Protein AF-A0A834USQ0-F1 (afdb_monomer)

Nearest PDB structures (foldseek):
  6eoc-assembly1_A  TM=9.795E-01  e=8.855E-23  Cricetulus griseus
  6zmd-assembly1_A  TM=9.927E-01  e=2.307E-22  Homo sapiens
  5o4p-assembly1_A  TM=9.827E-01  e=6.010E-22  Cricetulus griseus
  6hab-assembly1_A  TM=4.520E-01  e=8.606E-2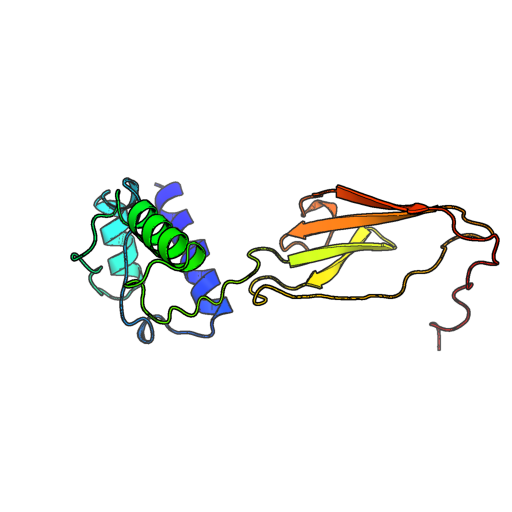2  Cricetulus griseus
  7a4u-assembly1_A  TM=4.502E-01  e=1.662E-21  Cricetulus griseus

Solvent-accessible surface area (backbone atoms only — not comparable to full-atom values): 10452 Å² total; per-residue (Å²): 119,67,75,67,58,58,59,51,54,60,56,52,51,51,32,62,77,66,76,49,57,73,84,72,57,89,77,42,82,62,63,40,70,74,49,71,39,67,67,52,47,49,50,53,19,59,73,46,78,67,48,74,64,57,83,90,58,58,30,78,49,51,65,63,52,52,52,51,52,52,51,35,51,78,65,70,43,95,82,58,71,96,78,86,84,84,49,55,38,87,48,22,34,25,31,65,44,84,94,48,32,43,48,79,70,44,57,46,70,39,60,54,91,74,87,81,86,80,92,82,79,56,91,44,63,48,45,44,59,51,78,45,43,36,32,38,42,86,48,67,38,48,89,66,34,48,72,86,48,71,49,70,50,65,83,44,70,79,43,79,34,78,69,87,82,66,91,86,119

pLDDT: mean 89.0, std 11.55, range [34.19, 97.5]

Mean predicted aligned error: 6.93 Å

Foldseek 3Di:
DVVLVVVVVVVVVVCVVVVHDLVRDPAAAAADPVCVPVSNQVVVCVVSVNDHHDPPDDRDCNVVVVVVLVVCVVVPPPPSPDDDDKFWAQWFKFWQDPPQFTDTFRHGRHTPPDDGDDDDWDPAFQDFKDKTFMWTHDDRGRVRTHTPDIDIPGRDGGGGTPPPPPPPD

InterPro domains:
  IPR013126 Heat shock protein 70 family [PF00012] (2-160)
  IPR013126 Heat shock protein 70 family [PTHR19375] (1-159)
  IPR018181 Heat shock protein 70, conserved site [PS01036] (28-42)
  IPR029047 Heat shock protein 70kD, peptide-binding domain superfamily [G3DSA:2.60.34.10] (71-165)
  IPR029047 Heat shock protein 70kD, peptide-binding domain superfamily [SSF100920] (79-160)
  IPR043129 ATPase, nucleotide binding domain [SSF53067] (2-75)

Sequence (169 aa):
MDLFWSTMKPVQIVLEDSDLKKSDIDDIVLVGGSSQIPKIQQLVKEFFNGKDPSCGINPDEAVAYGDTVQAGVLSDYQDTGDLLLLDVCPLTLGIETVAGVMTKLIPRNTVVPTKKSQIFSTASDNQPTVPIKVYEGKGPLKKDNHLPGTLDLTGIPPVESPRLKSLLR

Structure (mmCIF, N/CA/C/O backbone):
data_AF-A0A834USQ0-F1
#
_entry.id   AF-A0A834USQ0-F1
#
loop_
_atom_site.group_PDB
_atom_site.id
_atom_site.type_symbol
_atom_site.label_atom_id
_atom_site.label_alt_id
_atom_site.label_comp_id
_atom_site.label_asym_id
_atom_site.label_entity_id
_atom_site.label_seq_id
_atom_site.pdbx_PDB_ins_code
_atom_site.Cartn_x
_atom_site.Cartn_y
_atom_site.Cartn_z
_atom_site.occupancy
_atom_site.B_iso_or_equiv
_atom_site.auth_seq_id
_atom_site.auth_comp_id
_atom_site.auth_asym_id
_atom_site.auth_atom_id
_atom_site.pdbx_PDB_model_num
ATOM 1 N N . MET A 1 1 ? -2.830 21.851 13.972 1.00 57.97 1 MET A N 1
ATOM 2 C CA . MET A 1 1 ? -4.171 21.602 13.395 1.00 57.97 1 MET A CA 1
ATOM 3 C C . MET A 1 1 ? -4.101 20.932 12.028 1.00 57.97 1 MET A C 1
ATOM 5 O O . MET A 1 1 ? -4.910 20.052 11.793 1.00 57.97 1 MET A O 1
ATOM 9 N N . ASP A 1 2 ? -3.135 21.273 11.169 1.00 81.12 2 ASP A N 1
ATOM 10 C CA . ASP A 1 2 ? -2.958 20.674 9.830 1.00 81.12 2 ASP A CA 1
ATOM 11 C C . ASP A 1 2 ? -2.814 19.132 9.832 1.00 81.12 2 ASP A C 1
ATOM 13 O O . ASP A 1 2 ? -3.524 18.427 9.121 1.00 81.12 2 ASP A O 1
ATOM 17 N N . LEU A 1 3 ? -1.999 18.581 10.741 1.00 89.38 3 LEU A N 1
ATOM 18 C CA . LEU A 1 3 ? -1.732 17.134 10.813 1.00 89.38 3 LEU A CA 1
ATOM 19 C C . LEU A 1 3 ? -2.962 16.257 11.091 1.00 89.38 3 LEU A C 1
ATOM 21 O O . LEU A 1 3 ? -2.978 15.099 10.696 1.00 89.38 3 LEU A O 1
ATOM 25 N N . PHE A 1 4 ? -3.991 16.771 11.768 1.00 89.44 4 PHE A N 1
ATOM 26 C CA . PHE A 1 4 ? -5.213 15.991 11.975 1.00 89.44 4 PHE A CA 1
ATOM 27 C C . PHE A 1 4 ? -6.028 15.899 10.683 1.00 89.44 4 PHE A C 1
ATOM 29 O O . PHE A 1 4 ? -6.538 14.836 10.351 1.00 89.44 4 PHE A O 1
ATOM 36 N N . TRP A 1 5 ? -6.098 16.986 9.914 1.00 88.62 5 TRP A N 1
ATOM 37 C CA . TRP A 1 5 ? -6.815 17.017 8.640 1.00 88.62 5 TRP A CA 1
ATOM 38 C C . TRP A 1 5 ? -6.116 16.204 7.553 1.00 88.62 5 TRP A C 1
ATOM 40 O O . TRP A 1 5 ? -6.788 15.588 6.724 1.00 88.62 5 TRP A O 1
ATOM 50 N N . SER A 1 6 ? -4.782 16.133 7.584 1.00 93.81 6 SER A N 1
ATOM 51 C CA . SER A 1 6 ? -4.021 15.333 6.621 1.00 93.81 6 SER A CA 1
ATOM 52 C C . SER A 1 6 ? -4.359 13.836 6.685 1.00 93.81 6 SER A C 1
ATOM 54 O O . SER A 1 6 ? -4.240 13.155 5.667 1.00 93.81 6 SER A O 1
ATOM 56 N N . THR A 1 7 ? -4.869 13.338 7.821 1.00 94.00 7 THR A N 1
ATOM 57 C CA . THR A 1 7 ? -5.322 11.942 7.975 1.00 94.00 7 THR A CA 1
ATOM 58 C C . THR A 1 7 ? -6.542 11.594 7.119 1.00 94.00 7 THR A C 1
ATOM 60 O O . THR A 1 7 ? -6.712 10.437 6.747 1.00 94.00 7 THR A O 1
ATOM 63 N N . MET A 1 8 ? -7.367 12.577 6.737 1.00 94.44 8 MET A N 1
ATOM 64 C CA . MET A 1 8 ? -8.574 12.337 5.932 1.00 94.44 8 MET A CA 1
ATOM 65 C C . MET A 1 8 ? -8.265 12.138 4.447 1.00 94.44 8 MET A C 1
ATOM 67 O O . MET A 1 8 ? -9.033 11.500 3.729 1.00 94.44 8 MET A O 1
ATOM 71 N N . LYS A 1 9 ? -7.119 12.642 3.973 1.00 94.56 9 LYS A N 1
ATOM 72 C CA . LYS A 1 9 ? -6.716 12.511 2.569 1.00 94.56 9 LYS A CA 1
ATOM 73 C C . LYS A 1 9 ? -6.491 11.040 2.167 1.00 94.56 9 LYS A C 1
ATOM 75 O O . LYS A 1 9 ? -7.041 10.640 1.145 1.00 94.56 9 LYS A O 1
ATOM 80 N N . PRO A 1 10 ? -5.755 10.209 2.934 1.00 95.44 10 PRO A N 1
ATOM 81 C CA . PRO A 1 10 ? -5.691 8.768 2.687 1.00 95.44 10 PRO A CA 1
ATOM 82 C C . PRO A 1 10 ? -7.056 8.073 2.702 1.00 95.44 10 PRO A C 1
ATOM 84 O O . PRO A 1 10 ? -7.306 7.255 1.826 1.00 95.44 10 PRO A O 1
ATOM 87 N N . VAL A 1 11 ? -7.948 8.425 3.637 1.00 96.38 11 VAL A N 1
ATOM 88 C CA . VAL A 1 11 ? -9.291 7.819 3.730 1.00 96.38 11 VAL A CA 1
ATOM 89 C C . VAL A 1 11 ? -10.093 8.073 2.453 1.00 96.38 11 VAL A C 1
ATOM 91 O 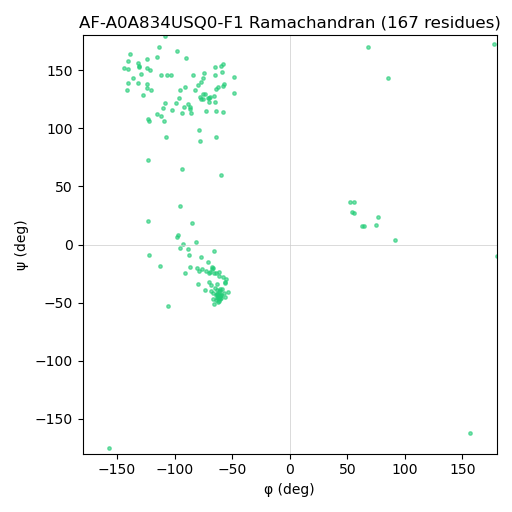O . VAL A 1 11 ? -10.691 7.153 1.904 1.00 96.38 11 VAL A O 1
ATOM 94 N N . GLN A 1 12 ? -10.054 9.303 1.934 1.00 95.75 12 GLN A N 1
ATOM 95 C CA . GLN A 1 12 ? -10.691 9.633 0.662 1.00 95.75 12 GLN A CA 1
ATOM 96 C C . GLN A 1 12 ? -10.095 8.833 -0.507 1.00 95.75 12 GLN A C 1
ATOM 98 O O . GLN A 1 12 ? -10.846 8.280 -1.303 1.00 95.75 12 GLN A O 1
ATOM 103 N N . ILE A 1 13 ? -8.765 8.724 -0.583 1.00 95.12 13 ILE A N 1
ATOM 104 C CA . ILE A 1 13 ? -8.086 7.963 -1.644 1.00 95.12 13 ILE A CA 1
ATOM 105 C C . ILE A 1 13 ? -8.491 6.481 -1.615 1.00 95.12 13 ILE A C 1
ATOM 107 O O . ILE A 1 13 ? -8.651 5.882 -2.671 1.00 95.12 13 ILE A O 1
ATOM 111 N N . VAL A 1 14 ? -8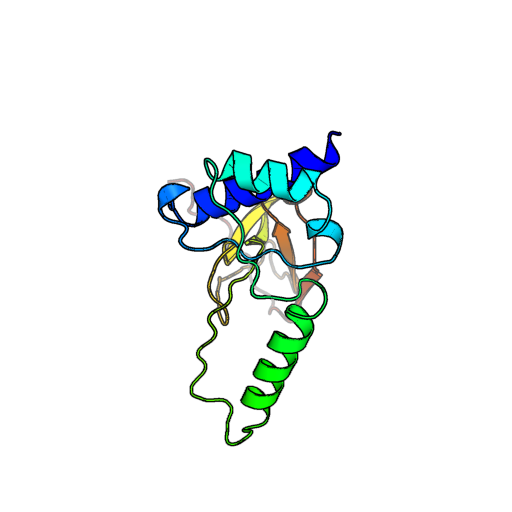.659 5.883 -0.431 1.00 96.44 14 VAL A N 1
ATOM 112 C CA . VAL A 1 14 ? -9.079 4.477 -0.295 1.00 96.44 14 VAL A CA 1
ATOM 113 C C . VAL A 1 14 ? -10.524 4.276 -0.758 1.00 96.44 14 VAL A C 1
ATOM 115 O O . VAL A 1 14 ? -10.806 3.295 -1.443 1.00 96.44 14 VAL A O 1
ATOM 118 N N . LEU A 1 15 ? -11.432 5.204 -0.442 1.00 96.69 15 LEU A N 1
ATOM 119 C CA . LEU A 1 15 ? -12.811 5.157 -0.945 1.00 96.69 15 LEU A CA 1
ATOM 120 C C . LEU A 1 15 ? -12.859 5.283 -2.473 1.00 96.69 15 LEU A C 1
ATOM 122 O O . LEU A 1 15 ? -13.573 4.534 -3.129 1.00 96.69 15 LEU A O 1
ATOM 126 N N . GLU A 1 16 ? -12.054 6.184 -3.040 1.00 95.88 16 GLU A N 1
ATOM 127 C CA . GLU A 1 16 ? -11.933 6.348 -4.493 1.00 95.88 16 GLU A CA 1
ATOM 128 C C . GLU A 1 16 ? -11.346 5.096 -5.162 1.00 95.88 16 GLU A C 1
ATOM 130 O O . GLU A 1 16 ? -11.855 4.657 -6.183 1.00 95.88 16 GLU A O 1
ATOM 135 N N . ASP A 1 17 ? -10.308 4.489 -4.580 1.00 94.38 17 ASP A N 1
ATOM 136 C CA . ASP A 1 17 ? -9.675 3.279 -5.122 1.00 94.38 17 ASP A CA 1
ATOM 137 C C . ASP A 1 17 ? -10.555 2.024 -5.034 1.00 94.38 17 ASP A C 1
ATOM 139 O O . ASP A 1 17 ? -10.316 1.066 -5.768 1.00 94.38 17 ASP A O 1
ATOM 143 N N . SER A 1 18 ? -11.510 1.999 -4.102 1.00 95.44 18 SER A N 1
ATOM 144 C CA . SER A 1 18 ? -12.433 0.875 -3.898 1.00 95.44 18 SER A CA 1
ATOM 145 C C . SER A 1 18 ? -13.771 1.055 -4.616 1.00 95.44 18 SER A C 1
ATOM 147 O O . SER A 1 18 ? -14.601 0.152 -4.560 1.00 95.44 18 SER A O 1
ATOM 149 N N . ASP A 1 19 ? -13.985 2.195 -5.285 1.00 96.06 19 ASP A N 1
ATOM 150 C CA . ASP A 1 19 ? -15.264 2.587 -5.888 1.00 96.06 19 ASP A CA 1
ATOM 151 C C . ASP A 1 19 ? -16.449 2.554 -4.893 1.00 96.06 19 ASP A C 1
ATOM 153 O O . ASP A 1 19 ? -17.607 2.381 -5.285 1.00 96.06 19 ASP A O 1
ATOM 157 N N . LEU A 1 20 ? -16.178 2.756 -3.595 1.00 96.69 20 LEU A N 1
ATOM 158 C CA . LEU A 1 20 ? -17.186 2.746 -2.530 1.00 96.69 20 LEU A CA 1
ATOM 159 C C . LEU A 1 20 ? -17.549 4.153 -2.064 1.00 96.69 20 LEU A C 1
ATOM 161 O O . LEU A 1 20 ? -16.723 5.064 -1.963 1.00 96.69 20 LEU A O 1
ATOM 165 N N . LYS A 1 21 ? -18.819 4.328 -1.702 1.00 96.44 21 LYS A N 1
ATOM 166 C CA . LYS A 1 21 ? -19.301 5.544 -1.050 1.00 96.44 21 LYS A CA 1
ATOM 167 C C . LYS A 1 21 ? -19.179 5.402 0.459 1.00 96.44 21 LYS A C 1
ATOM 169 O O . LYS A 1 21 ? -19.186 4.316 1.023 1.00 96.44 21 LYS A O 1
ATOM 174 N N . LYS A 1 22 ? -19.187 6.542 1.149 1.00 95.62 22 LYS A N 1
ATOM 175 C CA . LYS A 1 22 ? -19.205 6.601 2.622 1.00 95.62 22 LYS A CA 1
ATOM 176 C C . LYS A 1 22 ? -20.373 5.828 3.250 1.00 95.62 22 LYS A C 1
ATOM 178 O O . LYS A 1 22 ? -20.248 5.371 4.377 1.00 95.62 22 LYS A O 1
ATOM 183 N N . SER A 1 23 ? -21.501 5.732 2.541 1.00 95.81 23 SER A N 1
ATOM 184 C CA . SER A 1 23 ? -22.688 4.976 2.959 1.00 95.81 23 SER A CA 1
ATOM 185 C C . SER A 1 23 ? -22.489 3.468 2.934 1.00 95.81 23 SER A C 1
ATOM 187 O O . SER A 1 23 ? -23.204 2.768 3.638 1.00 95.81 23 SER A O 1
ATOM 189 N N . ASP A 1 24 ? -21.548 2.994 2.121 1.00 97.00 24 ASP A N 1
ATOM 190 C CA . ASP A 1 24 ? -21.326 1.573 1.861 1.00 97.00 24 ASP A CA 1
ATOM 191 C C . ASP A 1 24 ? -20.359 0.969 2.894 1.00 97.00 24 ASP A C 1
ATOM 193 O O . ASP A 1 24 ? -20.083 -0.222 2.875 1.00 97.00 24 ASP A O 1
ATOM 197 N N . ILE A 1 25 ? -19.822 1.797 3.797 1.00 96.88 25 ILE A N 1
ATOM 198 C CA . ILE A 1 25 ? -18.948 1.366 4.885 1.00 96.88 25 ILE A CA 1
ATOM 199 C C . ILE A 1 25 ? -19.810 0.932 6.063 1.00 96.88 25 ILE A C 1
ATOM 201 O O . ILE A 1 25 ? -20.460 1.771 6.688 1.00 96.88 25 ILE A O 1
ATOM 205 N N . ASP A 1 26 ? -19.783 -0.359 6.390 1.00 95.38 26 ASP A N 1
ATOM 206 C CA . ASP A 1 26 ? -20.607 -0.972 7.439 1.00 95.38 26 ASP A CA 1
ATOM 207 C C . ASP A 1 26 ? -20.072 -0.761 8.857 1.00 95.38 26 ASP A C 1
ATOM 209 O O . ASP A 1 26 ? -20.860 -0.528 9.772 1.00 95.38 26 ASP A O 1
ATOM 213 N N . ASP A 1 27 ? -18.756 -0.721 9.037 1.00 94.88 27 ASP A N 1
ATOM 214 C CA . ASP A 1 27 ? -18.114 -0.555 10.340 1.00 94.88 27 ASP A CA 1
ATOM 215 C C . ASP A 1 27 ? -16.851 0.299 10.230 1.00 94.88 27 ASP A C 1
ATOM 217 O O . ASP A 1 27 ? -16.192 0.351 9.191 1.00 94.88 27 ASP A O 1
ATOM 221 N N . ILE A 1 28 ? -16.514 0.990 11.320 1.00 95.69 28 ILE A N 1
ATOM 222 C CA . ILE A 1 28 ? -15.304 1.809 11.421 1.00 95.69 28 ILE A CA 1
ATOM 223 C C . ILE A 1 28 ? -14.512 1.307 12.622 1.00 95.69 28 ILE A C 1
ATOM 225 O O . ILE A 1 28 ? -14.884 1.555 13.766 1.00 95.69 28 ILE A O 1
ATOM 229 N N . VAL A 1 29 ? -13.391 0.640 12.363 1.00 95.31 29 VAL 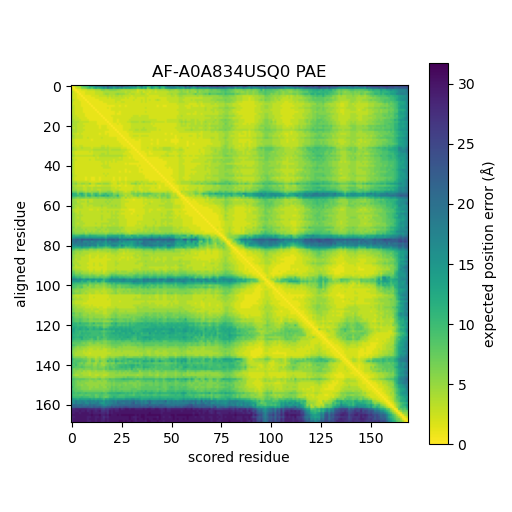A N 1
ATOM 230 C CA . VAL A 1 29 ? -12.506 0.128 13.413 1.00 95.31 29 VAL A CA 1
ATOM 231 C C . VAL A 1 29 ? -11.337 1.090 13.608 1.00 95.31 29 VAL A C 1
ATOM 233 O O . VAL A 1 29 ? -10.589 1.373 12.673 1.00 95.31 29 VAL A O 1
ATOM 236 N N . LEU A 1 30 ? -11.178 1.606 14.829 1.00 95.44 30 LEU A N 1
ATOM 237 C CA . LEU A 1 30 ? -10.061 2.473 15.203 1.00 95.44 30 LEU A CA 1
ATOM 238 C C . LEU A 1 30 ? -8.952 1.652 15.864 1.00 95.44 30 LEU A C 1
ATOM 240 O O . LEU A 1 30 ? -9.194 0.947 16.839 1.00 95.44 30 LEU A O 1
ATOM 244 N N . VAL A 1 31 ? -7.734 1.765 15.333 1.00 95.81 31 VAL A N 1
ATOM 245 C CA . VAL A 1 31 ? -6.553 1.031 15.810 1.00 95.81 31 VAL A CA 1
ATOM 246 C C . VAL A 1 31 ? -5.392 2.000 16.047 1.00 95.81 31 VAL A C 1
ATOM 248 O O . VAL A 1 31 ? -5.247 3.006 15.348 1.00 95.81 31 VAL A O 1
ATOM 251 N N . GLY A 1 32 ? -4.566 1.691 17.048 1.00 94.44 32 GLY A N 1
ATOM 252 C CA . GLY A 1 32 ? -3.413 2.466 17.496 1.00 94.44 32 GLY A CA 1
ATOM 253 C C . GLY A 1 32 ? -3.773 3.576 18.487 1.00 94.44 32 GLY A C 1
ATOM 254 O O . GLY A 1 32 ? -4.785 4.260 18.337 1.00 94.44 32 GLY A O 1
ATOM 255 N N . GLY A 1 33 ? -2.912 3.821 19.477 1.00 92.94 33 GLY A N 1
ATOM 256 C CA . GLY A 1 33 ? -3.194 4.754 20.577 1.00 92.94 33 GLY A CA 1
ATOM 257 C C . GLY A 1 33 ? -3.513 6.196 20.162 1.00 92.94 33 GLY A C 1
ATOM 258 O O . GLY A 1 33 ? -4.301 6.872 20.817 1.00 92.94 33 GLY A O 1
ATOM 259 N N . SER A 1 34 ? -3.003 6.673 19.019 1.00 94.38 34 SER A N 1
ATOM 260 C CA . SER A 1 34 ? -3.357 8.012 18.505 1.00 94.38 34 SER A CA 1
ATOM 261 C C . SER A 1 34 ? -4.828 8.133 18.076 1.00 94.38 34 SER A C 1
ATOM 263 O O . SER A 1 34 ? -5.363 9.241 18.033 1.00 94.38 34 SER A O 1
ATOM 265 N N . SER A 1 35 ? -5.509 7.016 17.801 1.00 93.06 35 SER A N 1
ATOM 266 C CA . SER A 1 35 ? -6.946 6.997 17.499 1.00 93.06 35 SER A CA 1
ATOM 267 C C . SER A 1 35 ? -7.825 7.292 18.725 1.00 93.06 35 SER A C 1
ATOM 269 O O . SER A 1 35 ? -8.993 7.652 18.580 1.00 93.06 35 SER A O 1
ATOM 271 N N . GLN A 1 36 ? -7.254 7.226 19.934 1.00 90.62 36 GLN A N 1
ATOM 272 C CA . GLN A 1 36 ? -7.926 7.588 21.184 1.00 90.62 36 GLN A CA 1
ATOM 273 C C . GLN A 1 36 ? -8.025 9.110 21.388 1.00 90.62 36 GLN A C 1
ATOM 275 O O . GLN A 1 36 ? -8.734 9.576 22.278 1.00 90.62 36 GLN A O 1
ATOM 280 N N . ILE A 1 37 ? -7.335 9.915 20.567 1.00 94.88 37 ILE A N 1
ATOM 281 C CA . ILE A 1 37 ? -7.423 11.377 20.629 1.00 94.88 37 ILE A CA 1
ATOM 282 C C . ILE A 1 37 ? -8.857 11.803 20.254 1.00 94.88 37 ILE A C 1
ATOM 284 O O . ILE A 1 37 ? -9.275 11.557 19.118 1.00 94.88 37 ILE A O 1
ATOM 288 N N . PRO A 1 38 ? -9.592 12.537 21.119 1.00 94.12 38 PRO A N 1
ATOM 289 C CA . PRO A 1 38 ? -10.993 12.893 20.862 1.00 94.12 38 PRO A CA 1
ATOM 290 C C . PRO A 1 38 ? -11.212 13.634 19.540 1.00 94.12 38 PRO A C 1
ATOM 292 O O . PRO A 1 38 ? -12.233 13.465 18.876 1.00 94.12 38 PRO A O 1
ATOM 295 N N . LYS A 1 39 ? -10.225 14.434 19.110 1.00 94.00 39 LYS A N 1
ATOM 296 C CA . LYS A 1 39 ? -10.311 15.156 17.840 1.00 94.00 39 LYS A CA 1
ATOM 297 C C . LYS A 1 39 ? -10.262 14.232 16.620 1.00 94.00 39 LYS A C 1
ATOM 299 O O . LYS A 1 39 ? -10.948 14.521 15.648 1.00 94.00 39 LYS A O 1
ATOM 304 N N . ILE A 1 40 ? -9.499 13.138 16.666 1.00 93.94 40 ILE A N 1
ATOM 305 C CA . ILE A 1 40 ? -9.466 12.142 15.583 1.00 93.94 40 ILE A CA 1
ATOM 306 C C . ILE A 1 40 ? -10.820 11.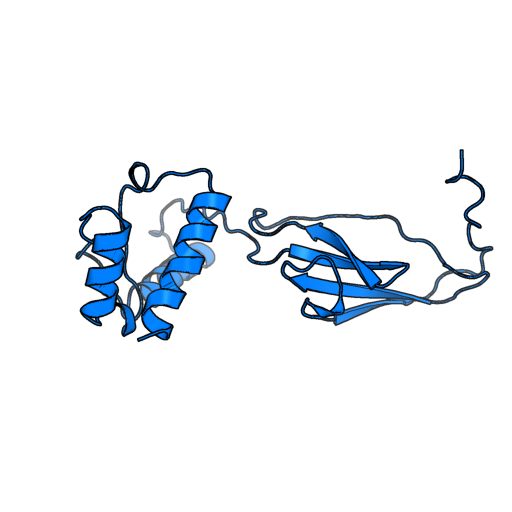441 15.479 1.00 93.94 40 ILE A C 1
ATOM 308 O O . ILE A 1 40 ? -11.383 11.374 14.390 1.00 93.94 40 ILE A O 1
ATOM 312 N N . GLN A 1 41 ? -11.379 11.002 16.608 1.00 93.62 41 GLN A N 1
ATOM 313 C CA . GLN A 1 41 ? -12.693 10.352 16.647 1.00 93.62 41 GLN A CA 1
ATOM 314 C C . GLN A 1 41 ? -13.790 11.272 16.107 1.00 93.62 41 GLN A C 1
ATOM 316 O O . GLN A 1 41 ? -14.606 10.851 15.289 1.00 93.62 41 GLN A O 1
ATOM 321 N N . GLN A 1 42 ? -13.760 12.551 16.497 1.00 94.19 42 GLN A N 1
ATOM 322 C CA . GLN A 1 42 ? -14.677 13.556 15.973 1.00 94.19 42 GLN A CA 1
ATOM 323 C C . GLN A 1 42 ? -14.539 13.715 14.452 1.00 94.19 42 GLN A C 1
ATOM 325 O O . GLN A 1 42 ? -15.546 13.713 13.754 1.00 94.19 42 GLN A O 1
ATOM 330 N N . LEU A 1 43 ? -13.313 13.831 13.930 1.00 94.50 43 LEU A N 1
ATOM 331 C CA . LEU A 1 43 ? -13.071 13.998 12.493 1.00 94.50 43 LEU A CA 1
ATOM 332 C C . LEU A 1 43 ? -13.546 12.794 11.679 1.00 94.50 43 LEU A C 1
ATOM 334 O O . LEU A 1 43 ? -14.171 12.973 10.640 1.00 94.50 43 LEU A O 1
ATOM 338 N N . VAL A 1 44 ? -13.283 11.578 12.159 1.00 94.69 44 VAL A N 1
ATOM 339 C CA . VAL A 1 44 ? -13.750 10.344 11.514 1.00 94.69 44 VAL A CA 1
ATOM 340 C C . VAL A 1 44 ? -15.279 10.288 11.525 1.00 94.69 44 VAL A C 1
ATOM 342 O O . VAL A 1 44 ? -15.889 10.063 10.481 1.00 94.69 44 VAL A O 1
ATOM 345 N N . LYS A 1 45 ? -15.910 10.583 12.668 1.00 94.81 45 LYS A N 1
ATOM 346 C CA . LYS A 1 45 ? -17.372 10.633 12.793 1.00 94.81 45 LYS A CA 1
ATOM 347 C C . LYS A 1 45 ? -17.988 11.670 11.852 1.00 94.81 45 LYS A C 1
ATOM 349 O O . LYS A 1 45 ? -18.942 11.364 11.144 1.00 94.81 45 LYS A O 1
ATOM 354 N N . GLU A 1 46 ? -17.430 12.878 11.795 1.00 94.75 46 GLU A N 1
ATOM 355 C CA . GLU A 1 46 ? -17.851 13.932 10.860 1.00 94.75 46 GLU A CA 1
ATOM 356 C C . GLU A 1 46 ? -17.667 13.493 9.400 1.00 94.75 46 GLU A C 1
ATOM 358 O O . GLU A 1 46 ? -18.563 13.681 8.575 1.00 94.75 46 GLU A O 1
ATOM 363 N N . PHE A 1 47 ? -16.539 12.854 9.073 1.00 95.25 47 PHE A N 1
ATOM 364 C CA . PHE A 1 47 ? -16.252 12.383 7.723 1.00 95.25 47 PHE A CA 1
ATOM 365 C C . PHE A 1 47 ? -17.253 11.321 7.253 1.00 95.25 47 PHE A C 1
ATOM 367 O O . PHE A 1 47 ? -17.667 11.374 6.094 1.00 95.25 47 PHE A O 1
ATOM 374 N N . PHE A 1 48 ? -17.677 10.410 8.132 1.00 96.31 48 PHE A N 1
ATOM 375 C CA . PHE A 1 48 ? -18.662 9.358 7.851 1.00 96.31 48 PHE A CA 1
ATOM 376 C C . PHE A 1 48 ? -20.098 9.738 8.263 1.00 96.31 48 PHE A C 1
ATOM 378 O O . PHE A 1 48 ? -20.891 8.879 8.640 1.00 96.31 48 PHE A O 1
ATOM 385 N N . ASN A 1 49 ? -20.462 11.023 8.164 1.00 94.75 49 ASN A N 1
ATOM 386 C CA . ASN A 1 49 ? -21.834 11.525 8.351 1.00 94.75 49 ASN A CA 1
ATOM 387 C C . ASN A 1 49 ? -22.474 11.157 9.705 1.00 94.75 49 ASN A C 1
ATOM 389 O O . ASN A 1 49 ? -23.672 10.894 9.786 1.00 94.75 49 ASN A O 1
ATOM 393 N N . GLY A 1 50 ? -21.682 11.142 10.774 1.00 94.44 50 GLY A N 1
ATOM 394 C CA . GLY A 1 50 ? -22.146 10.853 12.128 1.00 94.44 50 GLY A CA 1
ATOM 395 C C . GLY A 1 50 ? -22.070 9.383 12.536 1.00 94.44 50 GLY A C 1
ATOM 396 O O . GLY A 1 50 ? -22.496 9.070 13.644 1.00 94.44 50 GLY A O 1
ATOM 397 N N . LYS A 1 51 ? -21.523 8.493 11.697 1.00 95.31 51 LYS A N 1
ATOM 398 C CA . LYS A 1 51 ? -21.331 7.079 12.044 1.00 95.31 51 LYS A CA 1
ATOM 399 C C . LYS A 1 51 ? -20.319 6.916 13.182 1.00 95.31 51 LYS A C 1
ATOM 401 O O . LYS A 1 51 ? -19.209 7.444 13.110 1.00 95.31 51 LYS A O 1
ATOM 406 N N . ASP A 1 52 ? -20.715 6.191 14.225 1.00 92.94 52 ASP A N 1
ATOM 407 C CA . ASP A 1 52 ? -19.861 5.905 15.377 1.00 92.94 52 ASP A CA 1
ATOM 408 C C . ASP A 1 52 ? -18.876 4.759 15.079 1.00 92.94 52 ASP A C 1
ATOM 410 O O . ASP A 1 52 ? -19.277 3.756 14.484 1.00 92.94 52 ASP A O 1
ATOM 414 N N . PRO A 1 53 ? -17.598 4.885 15.484 1.00 92.19 53 PRO A N 1
ATOM 415 C CA . PRO A 1 53 ? -16.651 3.779 15.432 1.00 92.19 53 PRO A CA 1
ATOM 416 C C . PRO A 1 53 ? -17.025 2.625 16.364 1.00 92.19 53 PRO A C 1
ATOM 418 O O . PRO A 1 53 ? -17.644 2.822 17.409 1.00 92.19 53 PRO A O 1
ATOM 421 N N . SER A 1 54 ? -16.602 1.418 16.009 1.00 91.31 54 SER A N 1
ATOM 422 C CA . SER A 1 54 ? -16.864 0.202 16.774 1.00 91.31 54 SER A CA 1
ATOM 423 C C . SER A 1 54 ? -16.046 0.194 18.079 1.00 91.31 54 SER A C 1
ATOM 425 O O . SER A 1 54 ? -14.823 0.316 18.059 1.00 91.31 54 SER A O 1
ATOM 427 N N . CYS A 1 55 ? -16.710 0.010 19.228 1.00 78.94 55 CYS A N 1
ATOM 428 C CA . CYS A 1 55 ? -16.079 0.052 20.562 1.00 78.94 55 CYS A CA 1
ATOM 429 C C . CYS A 1 55 ? -15.602 -1.315 21.095 1.00 78.94 55 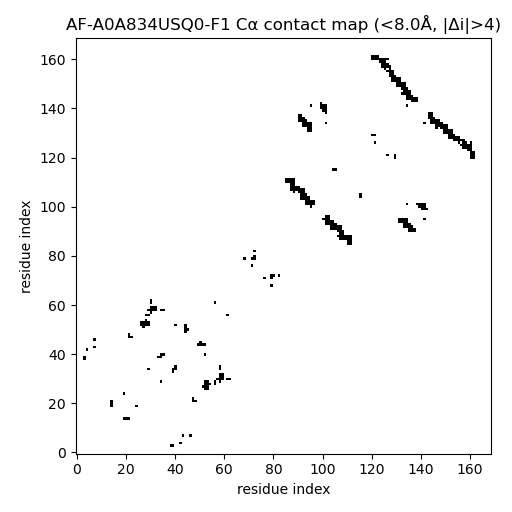CYS A C 1
ATOM 431 O O . CYS A 1 55 ? -15.121 -1.396 22.222 1.00 78.94 55 CYS A O 1
ATOM 433 N N . GLY A 1 56 ? -15.773 -2.401 20.336 1.00 84.69 56 GLY A N 1
ATOM 434 C CA . GLY A 1 56 ? -15.502 -3.769 20.805 1.00 84.69 56 GLY A CA 1
ATOM 435 C C . GLY A 1 56 ? -14.034 -4.203 20.752 1.00 84.69 56 GLY A C 1
ATOM 436 O O . GLY A 1 56 ? -13.739 -5.357 21.046 1.00 84.69 56 GLY A O 1
ATOM 437 N N . ILE A 1 57 ? -13.127 -3.319 20.334 1.00 89.50 57 ILE A N 1
ATOM 438 C CA . ILE A 1 57 ? -11.737 -3.655 20.018 1.00 89.50 57 ILE A CA 1
ATOM 439 C C . ILE A 1 57 ? -10.813 -2.724 20.802 1.00 89.50 57 ILE A C 1
ATOM 441 O O . ILE A 1 57 ? -10.964 -1.504 20.744 1.00 89.50 57 ILE A O 1
ATOM 445 N N . ASN A 1 58 ? -9.843 -3.297 21.521 1.00 92.62 58 ASN A N 1
ATOM 446 C CA . ASN A 1 58 ? -8.789 -2.520 22.166 1.00 92.62 58 ASN A CA 1
ATOM 447 C C . ASN A 1 58 ? -7.808 -2.005 21.091 1.00 92.62 58 ASN A C 1
ATOM 449 O O . ASN A 1 58 ? -7.125 -2.823 20.465 1.00 92.62 58 ASN A O 1
ATOM 453 N N . PRO A 1 59 ? -7.703 -0.680 20.866 1.00 92.69 59 PRO A N 1
ATOM 454 C CA . PRO A 1 59 ? -6.897 -0.126 19.780 1.00 92.69 59 PRO A CA 1
ATOM 455 C C . PRO A 1 59 ? -5.398 -0.412 19.924 1.00 92.69 59 PRO A C 1
ATOM 457 O O . PRO A 1 59 ? -4.697 -0.417 18.913 1.00 92.69 59 PRO A O 1
ATOM 460 N N . ASP A 1 60 ? -4.900 -0.648 21.139 1.00 93.62 60 ASP A N 1
ATOM 461 C CA . ASP A 1 60 ? -3.470 -0.861 21.390 1.00 93.62 60 ASP A CA 1
ATOM 462 C C . ASP A 1 60 ? -3.045 -2.330 21.209 1.00 93.62 60 ASP A C 1
ATOM 464 O O . ASP A 1 60 ? -1.869 -2.611 20.988 1.00 93.62 60 ASP A O 1
ATOM 468 N N . GLU A 1 61 ? -3.998 -3.266 21.245 1.00 94.50 61 GLU A N 1
ATOM 469 C CA . GLU A 1 61 ? -3.736 -4.715 21.213 1.00 94.50 61 GLU A CA 1
ATOM 470 C C . GLU A 1 61 ? -4.232 -5.393 19.929 1.00 94.50 61 GLU A C 1
ATOM 472 O O . GLU A 1 61 ? -3.775 -6.487 19.597 1.00 94.50 61 GLU A O 1
ATOM 477 N N . ALA A 1 62 ? -5.134 -4.749 19.181 1.00 94.56 62 ALA A N 1
ATOM 478 C CA . ALA A 1 62 ? -5.795 -5.336 18.014 1.00 94.56 62 ALA A CA 1
ATOM 479 C C . ALA A 1 62 ? -4.820 -5.908 16.972 1.00 94.56 62 ALA A C 1
ATOM 481 O O . ALA A 1 62 ? -5.059 -6.986 16.432 1.00 94.56 62 ALA A O 1
ATOM 482 N N . VAL A 1 63 ? -3.711 -5.203 16.715 1.00 95.75 63 VAL A N 1
ATOM 483 C CA . VAL A 1 63 ? -2.693 -5.636 15.743 1.00 95.75 63 VAL A CA 1
ATOM 484 C C . VAL A 1 63 ? -2.004 -6.914 16.219 1.00 95.75 63 VAL A C 1
ATOM 486 O O . VAL A 1 63 ? -1.990 -7.905 15.498 1.00 95.75 63 VAL A O 1
ATOM 489 N N . ALA A 1 64 ? -1.513 -6.929 17.463 1.00 96.25 64 ALA A N 1
ATOM 490 C CA . ALA A 1 64 ? -0.825 -8.088 18.030 1.00 96.25 64 ALA A CA 1
ATOM 491 C C . ALA A 1 64 ? -1.743 -9.318 18.131 1.00 96.25 64 ALA A C 1
ATOM 493 O O . ALA A 1 64 ? -1.298 -10.454 17.947 1.00 96.25 64 ALA A O 1
ATOM 494 N N . TYR A 1 65 ? -3.032 -9.096 18.397 1.00 94.75 65 TYR A N 1
ATOM 495 C CA . TYR A 1 65 ? -4.031 -10.156 18.380 1.00 94.75 65 TYR A CA 1
ATOM 496 C C . TYR A 1 65 ? -4.168 -10.775 16.981 1.00 94.75 65 TYR A C 1
ATOM 498 O O . TYR A 1 65 ? -4.072 -11.994 16.843 1.00 94.75 65 TYR A O 1
ATOM 506 N N . GLY A 1 66 ? -4.319 -9.948 15.939 1.00 93.00 66 GLY A N 1
ATOM 507 C CA . GLY A 1 66 ? -4.383 -10.405 14.546 1.00 93.00 66 GLY A CA 1
ATOM 508 C C . GLY A 1 66 ? -3.126 -11.160 14.105 1.00 93.00 66 GLY A C 1
ATOM 509 O O . GLY A 1 66 ? -3.234 -12.240 13.523 1.00 93.00 66 GLY A O 1
ATOM 510 N N . ASP A 1 67 ? -1.944 -10.656 14.467 1.00 94.19 67 ASP A N 1
ATOM 511 C CA . ASP A 1 67 ? -0.662 -11.313 14.182 1.00 94.19 67 ASP A CA 1
ATOM 512 C C . ASP A 1 67 ? -0.571 -12.695 14.842 1.00 94.19 67 ASP A C 1
ATOM 514 O O . ASP A 1 67 ? -0.100 -13.654 14.231 1.00 94.19 67 ASP A O 1
ATOM 518 N N . THR A 1 68 ? -1.059 -12.820 16.080 1.00 93.25 68 THR A N 1
ATOM 519 C CA . THR A 1 68 ? -1.068 -14.093 16.814 1.00 93.25 68 THR A CA 1
ATOM 520 C C . THR A 1 68 ? -2.001 -15.109 16.156 1.00 93.25 68 THR A C 1
ATOM 522 O O . THR A 1 68 ? -1.635 -16.277 16.021 1.00 93.25 68 THR A O 1
ATOM 525 N N . VAL A 1 69 ? -3.181 -14.675 15.699 1.00 92.38 69 VAL A N 1
ATOM 526 C CA . VAL A 1 69 ? -4.109 -15.533 14.945 1.00 92.38 69 VAL A CA 1
ATOM 527 C C . VAL A 1 69 ? -3.457 -16.003 13.645 1.00 92.38 69 VAL A C 1
ATOM 529 O O . VAL A 1 69 ? -3.428 -17.204 13.379 1.00 92.38 69 VAL A O 1
ATOM 532 N N . GLN A 1 70 ? -2.855 -15.089 12.877 1.00 91.94 70 GLN A N 1
ATOM 533 C CA . GLN A 1 70 ? -2.164 -15.430 11.632 1.00 91.94 70 GLN A CA 1
ATOM 534 C C . GLN A 1 70 ? -0.983 -16.387 11.871 1.00 91.94 70 GLN A C 1
ATOM 536 O O . GLN A 1 70 ? -0.785 -17.327 11.102 1.00 91.94 70 GLN A O 1
ATOM 541 N N . ALA A 1 71 ? -0.216 -16.199 12.950 1.00 93.00 71 ALA A N 1
ATOM 542 C CA . ALA A 1 71 ? 0.867 -17.102 13.337 1.00 93.00 71 ALA A CA 1
ATOM 543 C C . ALA A 1 71 ? 0.355 -18.501 13.712 1.00 93.00 71 ALA A C 1
ATOM 545 O O . ALA A 1 71 ? 0.990 -19.499 13.365 1.00 93.00 71 ALA A O 1
ATOM 546 N N . GLY A 1 72 ? -0.799 -18.584 14.380 1.00 92.56 72 GLY A N 1
ATOM 547 C CA . GLY A 1 72 ? -1.476 -19.845 14.673 1.00 92.56 72 GLY A CA 1
ATOM 548 C C . GLY A 1 72 ? -1.889 -20.591 13.403 1.00 92.56 72 GLY A C 1
ATOM 549 O O . GLY A 1 72 ? -1.615 -21.785 13.297 1.00 92.56 72 GLY A O 1
ATOM 550 N N . VAL A 1 73 ? -2.468 -19.880 12.426 1.00 91.69 73 VAL A N 1
ATOM 551 C CA . VAL A 1 73 ? -2.851 -20.440 11.114 1.00 91.69 73 VAL A CA 1
ATOM 552 C C . VAL A 1 73 ? -1.622 -20.970 10.374 1.00 91.69 73 VAL A C 1
ATOM 554 O O . VAL A 1 73 ? -1.632 -22.091 9.882 1.00 91.69 73 VAL A O 1
ATOM 557 N N . LEU A 1 74 ? -0.527 -20.204 10.344 1.00 91.38 74 LEU A N 1
ATOM 558 C CA . LEU A 1 74 ? 0.727 -20.621 9.698 1.00 91.38 74 LEU A CA 1
ATOM 559 C C . LEU A 1 74 ? 1.430 -21.793 10.404 1.00 91.38 74 LEU A C 1
ATOM 561 O O . LEU A 1 74 ? 2.288 -22.435 9.800 1.00 91.38 74 LEU A O 1
ATOM 565 N N . SER A 1 75 ? 1.102 -22.045 11.674 1.00 91.00 75 SER A N 1
ATOM 566 C CA . SER A 1 75 ? 1.664 -23.135 12.482 1.00 91.00 75 SER A CA 1
ATOM 567 C C . SER A 1 75 ? 0.769 -24.380 12.515 1.00 91.00 75 SER A C 1
ATOM 569 O O . SER A 1 75 ? 1.030 -25.278 13.314 1.00 91.00 75 SER A O 1
ATOM 571 N N . ASP A 1 76 ? -0.295 -24.418 11.702 1.00 83.44 76 ASP A N 1
ATOM 572 C CA . ASP A 1 76 ? -1.313 -25.477 11.685 1.00 83.44 76 ASP A CA 1
ATOM 573 C C . ASP A 1 76 ? -1.921 -25.757 13.080 1.00 83.44 76 ASP A C 1
ATOM 575 O O . ASP A 1 76 ? -2.203 -26.901 13.453 1.00 83.44 76 ASP A O 1
ATOM 579 N N . TYR A 1 77 ? -2.114 -24.710 13.895 1.00 84.00 77 TYR A N 1
ATOM 580 C CA . TYR A 1 77 ? -2.720 -24.857 15.218 1.00 84.00 77 TYR A CA 1
ATOM 581 C C . TYR A 1 77 ? -4.208 -25.227 15.091 1.00 84.00 77 TYR A C 1
ATOM 583 O O . TYR A 1 77 ? -4.975 -24.534 14.418 1.00 84.00 77 TYR A O 1
ATOM 591 N N . GLN A 1 78 ? -4.614 -26.309 15.765 1.00 68.81 78 GLN A N 1
ATOM 592 C CA . GLN A 1 78 ? -5.828 -27.091 15.468 1.00 68.81 78 GLN A CA 1
ATOM 593 C C . GLN A 1 78 ? -7.183 -26.377 15.669 1.00 68.81 78 GLN A C 1
ATOM 595 O O . GLN A 1 78 ? -8.199 -26.934 15.271 1.00 68.81 78 GLN A O 1
ATOM 600 N N . ASP A 1 79 ? -7.210 -25.148 16.193 1.00 77.12 79 ASP A N 1
ATOM 601 C CA . ASP A 1 79 ? -8.440 -24.383 16.484 1.00 77.12 79 ASP A CA 1
ATOM 602 C C . ASP A 1 79 ? -8.507 -23.005 15.789 1.00 77.12 79 ASP A C 1
ATOM 604 O O . ASP A 1 79 ? -9.240 -22.114 16.214 1.00 77.12 79 ASP A O 1
ATOM 608 N N . THR A 1 80 ? -7.738 -22.783 14.719 1.00 73.75 80 THR A N 1
ATOM 609 C CA . THR A 1 80 ? -7.665 -21.458 14.061 1.00 73.75 80 THR A CA 1
ATOM 610 C C . THR A 1 80 ? -8.719 -21.206 12.975 1.00 73.75 80 THR A C 1
ATOM 612 O O . THR A 1 80 ? -8.901 -20.062 12.561 1.00 73.75 80 THR A O 1
ATOM 615 N N . GLY A 1 81 ? -9.481 -22.235 12.586 1.00 78.31 81 GLY A N 1
ATOM 616 C CA . GLY A 1 81 ? -10.500 -22.154 11.534 1.00 78.31 81 GLY A CA 1
ATOM 617 C C . GLY A 1 81 ? -9.923 -21.926 10.129 1.00 78.31 81 GLY A C 1
ATOM 618 O O . GLY A 1 81 ? -8.743 -21.628 9.956 1.00 78.31 81 GLY A O 1
ATOM 619 N N . ASP A 1 82 ? -10.771 -22.055 9.106 1.00 82.44 82 ASP A N 1
ATOM 620 C CA . ASP A 1 82 ? -10.381 -21.794 7.715 1.00 82.44 82 ASP A CA 1
ATOM 621 C C . ASP A 1 82 ? -10.337 -20.277 7.451 1.00 82.44 82 ASP A C 1
ATOM 623 O O . ASP A 1 82 ? -11.333 -19.664 7.057 1.00 82.44 82 ASP A O 1
ATOM 627 N N . LEU A 1 83 ? -9.178 -19.652 7.685 1.00 87.69 83 LEU A N 1
ATOM 628 C CA . LEU A 1 83 ? -8.938 -18.235 7.397 1.00 87.69 83 LEU A CA 1
ATOM 629 C C . LEU A 1 83 ? -8.355 -18.049 5.988 1.00 87.69 83 LEU A C 1
ATOM 631 O O . LEU A 1 83 ? -7.237 -18.478 5.702 1.00 87.69 83 LEU A O 1
ATOM 635 N N . LEU A 1 84 ? -9.077 -17.335 5.120 1.00 90.94 84 LEU A N 1
ATOM 636 C CA . LEU A 1 84 ? -8.560 -16.867 3.832 1.00 90.94 84 LEU A CA 1
ATOM 637 C C . LEU A 1 84 ? -8.211 -15.378 3.918 1.00 90.94 84 LEU A C 1
ATOM 639 O O . LEU A 1 84 ? -9.098 -14.539 4.068 1.00 90.94 84 LEU A O 1
ATOM 643 N N . LEU A 1 85 ? -6.927 -15.055 3.763 1.00 93.62 85 LEU A N 1
ATOM 644 C CA . LEU A 1 85 ? -6.432 -13.681 3.710 1.00 93.62 85 LEU A CA 1
ATOM 645 C C . LEU A 1 85 ? -5.999 -13.327 2.283 1.00 93.62 85 LEU A C 1
ATOM 647 O O . LEU A 1 85 ? -5.121 -13.973 1.712 1.00 93.62 85 LEU A O 1
ATOM 651 N N . LEU A 1 86 ? -6.608 -12.283 1.720 1.00 95.62 86 LEU A N 1
ATOM 652 C CA . LEU A 1 86 ? -6.204 -11.682 0.451 1.00 95.62 86 LEU A CA 1
ATOM 653 C C . LEU A 1 86 ? -5.734 -10.258 0.725 1.00 95.62 86 LEU A C 1
ATOM 655 O O . LEU A 1 86 ? -6.535 -9.403 1.094 1.00 95.62 86 LEU A O 1
ATOM 659 N N . ASP A 1 87 ? -4.441 -10.020 0.536 1.00 97.12 87 ASP A N 1
ATOM 660 C CA . ASP A 1 87 ? -3.823 -8.709 0.740 1.00 97.12 87 ASP A CA 1
ATOM 661 C C . ASP A 1 87 ? -3.318 -8.131 -0.589 1.00 97.12 87 ASP A C 1
ATOM 663 O O . ASP A 1 87 ? -3.301 -8.818 -1.615 1.00 97.12 87 ASP A O 1
ATOM 667 N N . VAL A 1 88 ? -2.916 -6.862 -0.594 1.00 97.50 88 VAL A N 1
ATOM 668 C CA . VAL A 1 88 ? -2.544 -6.111 -1.793 1.00 97.50 88 VAL A CA 1
ATOM 669 C C . VAL A 1 88 ? -1.216 -5.366 -1.649 1.00 97.50 88 VAL A C 1
ATOM 671 O O . VAL A 1 88 ? -0.785 -4.989 -0.566 1.00 97.50 88 VAL A O 1
ATOM 674 N N . CYS A 1 89 ? -0.558 -5.077 -2.774 1.00 95.38 89 CYS A N 1
ATOM 675 C CA . CYS A 1 89 ? 0.638 -4.229 -2.785 1.00 95.38 89 CYS A CA 1
ATOM 676 C C . CYS A 1 89 ? 0.265 -2.730 -2.660 1.00 95.38 89 CYS A C 1
ATOM 678 O O . CYS A 1 89 ? -0.492 -2.234 -3.498 1.00 95.38 89 CYS A O 1
ATOM 680 N N . PRO A 1 90 ? 0.806 -1.959 -1.693 1.00 94.81 90 PRO A N 1
ATOM 681 C CA . PRO A 1 90 ? 0.349 -0.588 -1.413 1.00 94.81 90 PRO A CA 1
ATOM 682 C C . PRO A 1 90 ? 0.832 0.468 -2.423 1.00 94.81 90 PRO A C 1
ATOM 684 O O . PRO A 1 90 ? 0.246 1.550 -2.541 1.00 94.81 90 PRO A O 1
ATOM 687 N N . LEU A 1 91 ? 1.910 0.187 -3.160 1.00 95.62 91 LEU A N 1
ATOM 688 C CA . LEU A 1 91 ? 2.519 1.105 -4.122 1.00 95.62 91 LEU A CA 1
ATOM 689 C C . LEU A 1 91 ? 2.594 0.467 -5.503 1.00 95.62 91 LEU A C 1
ATOM 691 O O . LEU A 1 91 ? 2.671 -0.747 -5.650 1.00 95.62 91 LEU A O 1
ATOM 695 N N . THR A 1 92 ? 2.569 1.304 -6.542 1.00 95.94 92 THR A N 1
ATOM 696 C CA . THR A 1 92 ? 2.793 0.799 -7.897 1.00 95.94 92 THR A CA 1
ATOM 697 C C . THR A 1 92 ? 4.273 0.514 -8.067 1.00 95.94 92 THR A C 1
ATOM 699 O O . THR A 1 92 ? 5.086 1.418 -7.883 1.00 95.94 92 THR A O 1
ATOM 702 N N . LEU A 1 93 ? 4.602 -0.710 -8.465 1.00 96.38 93 LEU A N 1
ATOM 703 C CA . LEU A 1 93 ? 5.942 -1.100 -8.870 1.00 96.38 93 LEU A CA 1
ATOM 704 C C . LEU A 1 93 ? 6.093 -0.895 -10.372 1.00 96.38 93 LEU A C 1
ATOM 706 O O . LEU A 1 93 ? 5.220 -1.252 -11.171 1.00 96.38 93 LEU A O 1
ATOM 710 N N . GLY A 1 94 ? 7.214 -0.321 -10.771 1.00 94.31 94 GLY A N 1
ATOM 711 C CA . GLY A 1 94 ? 7.513 -0.035 -12.163 1.00 94.31 94 GLY A CA 1
ATOM 712 C C . GLY A 1 94 ? 9.003 0.081 -12.405 1.00 94.31 94 GLY A C 1
ATOM 713 O O . GLY A 1 94 ? 9.815 -0.157 -11.519 1.00 94.31 94 GLY A O 1
ATOM 714 N N . ILE A 1 95 ? 9.354 0.444 -13.627 1.00 92.69 95 ILE A N 1
ATOM 715 C CA . ILE A 1 95 ? 10.738 0.545 -14.084 1.00 92.69 95 ILE A CA 1
ATOM 716 C C . ILE A 1 95 ? 10.978 1.877 -14.772 1.00 92.69 95 ILE A C 1
ATOM 718 O O . ILE A 1 95 ? 10.061 2.464 -15.353 1.00 92.69 95 ILE A O 1
ATOM 722 N N . GLU A 1 96 ? 12.226 2.331 -14.750 1.00 88.88 96 GLU A N 1
ATOM 723 C CA . GLU A 1 96 ? 12.642 3.440 -15.604 1.00 88.88 96 GLU A CA 1
ATOM 724 C C . GLU A 1 96 ? 12.678 2.997 -17.074 1.00 88.88 96 GLU A C 1
ATOM 726 O O . GLU A 1 96 ? 13.356 2.035 -17.435 1.00 88.88 96 GLU A O 1
ATOM 731 N N . THR A 1 97 ? 11.983 3.744 -17.930 1.00 80.31 97 THR A N 1
ATOM 732 C CA . THR A 1 97 ? 12.125 3.677 -19.389 1.00 80.31 97 THR A CA 1
ATOM 733 C C . THR A 1 97 ? 12.836 4.917 -19.934 1.00 80.31 97 THR A C 1
ATOM 735 O O . THR A 1 97 ? 13.211 5.824 -19.186 1.00 80.31 97 THR A O 1
ATOM 738 N N . VAL A 1 98 ? 13.029 4.967 -21.257 1.00 75.19 98 VAL A N 1
ATOM 739 C CA . VAL A 1 98 ? 13.647 6.104 -21.958 1.00 75.19 98 VAL A CA 1
ATOM 740 C C . VAL A 1 98 ? 13.007 7.429 -21.517 1.00 75.19 98 VAL A C 1
ATOM 742 O O . VAL A 1 98 ? 11.811 7.494 -21.235 1.00 75.19 98 VAL A O 1
ATOM 745 N N . ALA A 1 99 ? 13.822 8.483 -21.438 1.00 75.69 99 ALA A N 1
ATOM 746 C CA . ALA A 1 99 ? 13.430 9.820 -20.984 1.00 75.69 99 ALA A CA 1
ATOM 747 C C . ALA A 1 99 ? 12.989 9.921 -19.505 1.00 75.69 99 ALA A C 1
ATOM 749 O O . ALA A 1 99 ? 12.415 10.929 -19.102 1.00 75.69 99 ALA A O 1
ATOM 750 N N . GLY A 1 100 ? 13.292 8.919 -18.670 1.00 79.88 100 GLY A N 1
ATOM 751 C CA . GLY A 1 100 ? 13.057 8.982 -17.222 1.00 79.88 100 GLY A CA 1
ATOM 752 C C . GLY A 1 100 ? 11.590 8.819 -16.808 1.00 79.88 100 GLY A C 1
ATOM 753 O O . GLY A 1 100 ? 11.223 9.153 -15.676 1.00 79.88 100 GLY A O 1
ATOM 754 N N . VAL A 1 101 ? 10.760 8.309 -17.719 1.00 86.25 101 VAL A N 1
ATOM 755 C CA . VAL A 1 101 ? 9.358 7.959 -17.470 1.00 86.25 101 VAL A CA 1
ATOM 756 C C . VAL A 1 101 ? 9.293 6.635 -16.711 1.00 86.25 101 VAL A C 1
ATOM 758 O O . VAL A 1 101 ? 10.059 5.715 -17.004 1.00 86.25 101 VAL A O 1
ATOM 761 N N . MET A 1 102 ? 8.382 6.533 -15.739 1.00 88.38 102 MET A N 1
ATOM 762 C CA . MET A 1 102 ? 8.113 5.276 -15.041 1.00 88.38 102 MET A CA 1
ATOM 763 C C . MET A 1 102 ? 7.067 4.466 -15.811 1.00 88.38 102 MET A C 1
ATOM 765 O O . MET A 1 102 ? 5.909 4.871 -15.916 1.00 88.38 102 MET A O 1
ATOM 769 N N . THR A 1 103 ? 7.450 3.288 -16.299 1.00 89.38 103 THR A N 1
ATOM 770 C CA . THR A 1 103 ? 6.493 2.314 -16.837 1.00 89.38 103 THR A CA 1
ATOM 771 C C . THR A 1 103 ? 6.000 1.416 -15.709 1.00 89.38 103 THR A C 1
ATOM 773 O O . THR A 1 103 ? 6.791 0.752 -15.040 1.00 89.38 103 THR A O 1
ATOM 776 N N . LYS A 1 104 ? 4.684 1.411 -15.480 1.00 91.81 104 LYS A N 1
ATOM 777 C CA . LYS A 1 104 ? 4.030 0.643 -14.410 1.00 91.81 104 LYS A CA 1
ATOM 778 C C . LYS A 1 104 ? 4.000 -0.847 -14.766 1.00 91.81 104 LYS A C 1
ATOM 780 O O . LYS A 1 104 ? 3.539 -1.202 -15.847 1.00 91.81 104 LYS A O 1
ATOM 785 N N . LEU A 1 105 ? 4.444 -1.706 -13.849 1.00 93.38 105 LEU A N 1
ATOM 786 C CA . LEU A 1 105 ? 4.427 -3.165 -14.005 1.00 93.38 105 LEU A CA 1
ATOM 787 C C . LEU A 1 105 ? 3.340 -3.817 -13.151 1.00 93.38 105 LEU A C 1
ATOM 789 O O . LEU A 1 105 ? 2.526 -4.577 -13.673 1.00 93.38 105 LEU A O 1
ATOM 793 N N . ILE A 1 106 ? 3.328 -3.505 -11.853 1.00 96.31 106 ILE A N 1
ATOM 794 C CA . ILE A 1 106 ? 2.346 -4.000 -10.883 1.00 96.31 106 ILE A CA 1
ATOM 795 C C . ILE A 1 106 ? 1.683 -2.770 -10.258 1.00 96.31 106 ILE A C 1
ATOM 797 O O . ILE A 1 106 ? 2.339 -2.057 -9.498 1.00 96.31 106 ILE A O 1
ATOM 801 N N . PRO A 1 107 ? 0.425 -2.458 -10.610 1.00 95.31 107 PRO A N 1
ATOM 802 C CA . PRO A 1 107 ? -0.311 -1.346 -10.016 1.00 95.31 107 PRO A CA 1
ATOM 803 C C . PRO A 1 107 ? -0.475 -1.498 -8.499 1.00 95.31 107 PRO A C 1
ATOM 805 O O . PRO A 1 107 ? -0.530 -2.616 -7.983 1.00 95.31 107 PRO A O 1
ATOM 808 N N . ARG A 1 108 ? -0.618 -0.373 -7.790 1.00 95.44 108 ARG A N 1
ATOM 809 C CA . ARG A 1 108 ? -1.038 -0.399 -6.380 1.00 95.44 108 ARG A CA 1
ATOM 810 C C . ARG A 1 108 ? -2.394 -1.094 -6.241 1.00 95.44 108 ARG A C 1
ATOM 812 O O . ARG A 1 108 ? -3.180 -1.081 -7.185 1.00 95.44 108 ARG A O 1
ATOM 819 N N . ASN A 1 109 ? -2.667 -1.634 -5.064 1.00 96.19 109 ASN A N 1
ATOM 820 C CA . ASN A 1 109 ? -3.866 -2.397 -4.727 1.00 96.19 109 ASN A CA 1
ATOM 821 C C . ASN A 1 109 ? -4.023 -3.702 -5.542 1.00 96.19 109 ASN A C 1
ATOM 823 O O . ASN A 1 109 ? -5.096 -4.294 -5.562 1.00 96.19 109 ASN A O 1
ATOM 827 N N . THR A 1 110 ? -2.961 -4.184 -6.205 1.00 97.25 110 THR A N 1
ATOM 828 C CA . THR A 1 110 ? -2.965 -5.517 -6.834 1.00 97.25 110 THR A CA 1
ATOM 829 C C . THR A 1 110 ? -2.829 -6.592 -5.759 1.00 97.25 110 THR A C 1
ATOM 831 O O . THR A 1 110 ? -1.898 -6.515 -4.955 1.00 97.25 110 THR A O 1
ATOM 834 N N . VAL A 1 111 ? -3.709 -7.599 -5.785 1.00 97.38 111 VAL A N 1
ATOM 835 C CA . VAL A 1 111 ? -3.689 -8.747 -4.860 1.00 97.38 111 VAL A CA 1
ATOM 836 C C . VAL A 1 111 ? -2.358 -9.493 -4.934 1.00 97.38 111 VAL A C 1
ATOM 838 O O . VAL A 1 111 ? -1.843 -9.742 -6.026 1.00 97.38 111 VAL A O 1
ATOM 841 N N . VAL A 1 112 ? -1.806 -9.854 -3.776 1.00 97.12 112 VAL A N 1
ATOM 842 C CA . VAL A 1 112 ? -0.587 -10.656 -3.643 1.00 97.12 112 VAL A CA 1
ATOM 843 C C . VAL A 1 112 ? -0.918 -12.084 -3.183 1.00 97.12 112 VAL A C 1
ATOM 845 O O . VAL A 1 112 ? -1.859 -12.268 -2.414 1.00 97.12 112 VAL A O 1
ATOM 848 N N . PRO A 1 113 ? -0.166 -13.108 -3.637 1.00 96.56 113 PRO A N 1
ATOM 849 C CA . PRO A 1 113 ? 1.000 -13.048 -4.527 1.00 96.56 113 PRO A CA 1
ATOM 850 C C . PRO A 1 113 ? 0.634 -12.784 -6.001 1.00 96.56 113 PRO A C 1
ATOM 852 O O . PRO A 1 113 ? -0.344 -13.311 -6.523 1.00 96.56 113 PRO A O 1
ATOM 855 N N . THR A 1 114 ? 1.462 -12.007 -6.708 1.00 96.31 114 THR A N 1
ATOM 856 C CA . THR A 1 114 ? 1.288 -11.714 -8.144 1.00 96.31 114 THR A CA 1
ATOM 857 C C . THR A 1 114 ? 2.621 -11.711 -8.887 1.00 96.31 114 THR A C 1
ATOM 859 O O . THR A 1 114 ? 3.680 -11.524 -8.287 1.00 96.31 114 THR A O 1
ATOM 862 N N . LYS A 1 115 ? 2.584 -11.917 -10.209 1.00 95.31 115 LYS A N 1
ATOM 863 C CA . LYS A 1 115 ? 3.767 -11.894 -11.079 1.00 95.31 115 LYS A CA 1
ATOM 864 C C . LYS A 1 115 ? 3.503 -11.118 -12.364 1.00 95.31 115 LYS A C 1
ATOM 866 O O . LYS A 1 115 ? 2.438 -11.233 -12.969 1.00 95.31 115 LYS A O 1
ATOM 871 N N . LYS A 1 116 ? 4.517 -10.389 -12.829 1.00 92.62 116 LYS A N 1
ATOM 872 C CA . LYS A 1 116 ? 4.526 -9.732 -14.137 1.00 92.62 116 LYS A CA 1
ATOM 873 C C . LYS A 1 116 ? 5.832 -10.047 -14.853 1.00 92.62 116 LYS A C 1
ATOM 875 O O . LYS A 1 116 ? 6.896 -10.036 -14.244 1.00 92.62 116 LYS A O 1
ATOM 880 N N . SER A 1 117 ? 5.741 -10.307 -16.151 1.00 90.44 117 SER A N 1
ATOM 881 C CA . SER A 1 117 ? 6.898 -10.523 -17.015 1.00 90.44 117 SER A CA 1
ATOM 882 C C . SER A 1 117 ? 6.841 -9.543 -18.176 1.00 90.44 117 SER A C 1
ATOM 884 O O . SER A 1 117 ? 5.771 -9.296 -18.736 1.00 90.44 117 SER A O 1
ATOM 886 N N . GLN A 1 118 ? 7.993 -8.983 -18.521 1.00 84.06 118 GLN A N 1
ATOM 887 C CA . GLN A 1 118 ? 8.164 -8.089 -19.655 1.00 84.06 118 GLN A CA 1
ATOM 888 C C . GLN A 1 118 ? 9.493 -8.413 -20.331 1.00 84.06 118 GLN A C 1
ATOM 890 O O . GLN A 1 118 ? 10.484 -8.692 -19.660 1.00 84.06 118 GLN A O 1
ATOM 895 N N . ILE A 1 119 ? 9.488 -8.406 -21.661 1.00 85.38 119 ILE A N 1
ATOM 896 C CA . ILE A 1 119 ? 10.684 -8.641 -22.465 1.00 85.38 119 ILE A CA 1
ATOM 897 C C . ILE A 1 119 ? 11.462 -7.327 -22.567 1.00 85.38 119 ILE A C 1
ATOM 899 O O . ILE A 1 119 ? 10.884 -6.280 -22.864 1.00 85.38 119 ILE A O 1
ATOM 903 N N . PHE A 1 120 ? 12.770 -7.404 -22.336 1.00 79.94 120 PHE A N 1
ATOM 904 C CA . PHE A 1 120 ? 13.718 -6.305 -22.500 1.00 79.94 120 PHE A CA 1
ATOM 905 C C . PHE A 1 120 ? 14.720 -6.625 -23.599 1.00 79.94 120 PHE A C 1
ATOM 907 O O . PHE A 1 120 ? 14.915 -7.786 -23.954 1.00 79.94 120 PHE A O 1
ATOM 914 N N . SER A 1 121 ? 15.370 -5.583 -24.108 1.00 81.19 121 SER A N 1
ATOM 915 C CA . SER A 1 121 ? 16.443 -5.712 -25.083 1.00 81.19 121 SER A CA 1
ATOM 916 C C . SER A 1 121 ? 17.582 -4.748 -24.773 1.00 81.19 121 SER A C 1
ATOM 918 O O . SER A 1 121 ? 17.422 -3.799 -24.003 1.00 81.19 121 SER A O 1
ATOM 920 N N . THR A 1 122 ? 18.731 -5.000 -25.390 1.00 83.56 122 THR A N 1
ATOM 921 C CA . THR A 1 122 ? 19.887 -4.108 -25.377 1.00 83.56 122 THR A CA 1
ATOM 922 C C . THR A 1 122 ? 19.571 -2.791 -26.089 1.00 83.56 122 THR A C 1
ATOM 924 O O . THR A 1 122 ? 18.800 -2.748 -27.047 1.00 83.56 122 THR A O 1
ATOM 927 N N . ALA A 1 123 ? 20.158 -1.702 -25.596 1.00 81.31 123 ALA A N 1
ATOM 928 C CA . ALA A 1 123 ? 20.085 -0.380 -26.211 1.00 81.31 123 ALA A CA 1
ATOM 929 C C . ALA A 1 123 ? 21.245 -0.144 -27.193 1.00 81.31 123 ALA A C 1
ATOM 931 O O . ALA A 1 123 ? 21.104 0.641 -28.130 1.00 81.31 123 ALA A O 1
ATOM 932 N N . SER A 1 124 ? 22.368 -0.846 -27.016 1.00 83.69 124 SER A N 1
ATOM 933 C CA . SER A 1 124 ? 23.562 -0.761 -27.865 1.00 83.69 124 SER A CA 1
ATOM 934 C C . SER A 1 124 ? 24.065 -2.139 -28.295 1.00 83.69 124 SER A C 1
ATOM 936 O O . SER A 1 124 ? 23.866 -3.129 -27.588 1.00 83.69 124 SER A O 1
ATOM 938 N N . ASP A 1 125 ? 24.727 -2.195 -29.452 1.00 87.75 125 ASP A N 1
ATOM 939 C CA . ASP A 1 125 ? 25.332 -3.421 -29.981 1.00 87.75 125 ASP A CA 1
ATOM 9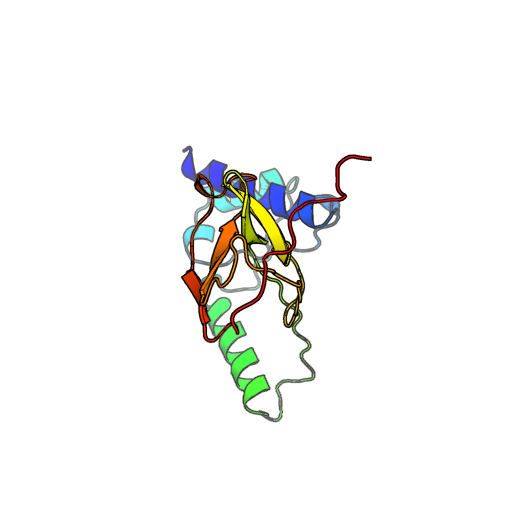40 C C . ASP A 1 125 ? 26.327 -4.006 -28.969 1.00 87.75 125 ASP A C 1
ATOM 942 O O . ASP A 1 125 ? 27.096 -3.275 -28.340 1.00 87.75 125 ASP A O 1
ATOM 946 N N . ASN A 1 126 ? 26.302 -5.330 -28.810 1.00 87.06 126 ASN A N 1
ATOM 947 C CA . ASN A 1 126 ? 27.173 -6.092 -27.914 1.00 87.06 126 ASN A CA 1
ATOM 948 C C . ASN A 1 126 ? 27.140 -5.639 -26.442 1.00 87.06 126 ASN A C 1
ATOM 950 O O . ASN A 1 126 ? 28.121 -5.815 -25.723 1.00 87.06 126 ASN A O 1
ATOM 954 N N . GLN A 1 127 ? 26.027 -5.057 -25.982 1.00 85.94 127 GLN A N 1
ATOM 955 C CA . GLN A 1 127 ? 25.847 -4.668 -24.583 1.00 85.94 127 GLN A CA 1
ATOM 956 C C . GLN A 1 127 ? 25.851 -5.914 -23.668 1.00 85.94 127 GLN A C 1
ATOM 958 O O . GLN A 1 127 ? 24.916 -6.710 -23.749 1.00 85.94 127 GLN A O 1
ATOM 963 N N . PRO A 1 128 ? 26.842 -6.075 -22.765 1.00 88.75 128 PRO A N 1
ATOM 964 C CA . PRO A 1 128 ? 26.990 -7.291 -21.954 1.00 88.75 128 PRO A CA 1
ATOM 965 C C . PRO A 1 128 ? 26.058 -7.331 -20.733 1.00 88.75 128 PRO A C 1
ATOM 967 O O . PRO A 1 128 ? 25.812 -8.404 -20.176 1.00 88.75 128 PRO A O 1
ATOM 970 N N . THR A 1 129 ? 25.555 -6.161 -20.318 1.00 89.19 129 THR A N 1
ATOM 971 C CA . THR A 1 129 ? 24.713 -5.990 -19.129 1.00 89.19 129 THR A CA 1
ATOM 972 C C . THR A 1 129 ? 23.600 -4.975 -19.380 1.00 89.19 129 THR A C 1
ATOM 974 O O . THR A 1 129 ? 23.870 -3.872 -19.862 1.00 89.19 129 THR A O 1
ATOM 977 N N . VAL A 1 130 ? 22.362 -5.305 -19.004 1.00 88.00 130 VAL A N 1
ATOM 978 C CA . VAL A 1 130 ? 21.209 -4.386 -19.019 1.00 88.00 130 VAL A CA 1
ATOM 979 C C . VAL A 1 130 ? 20.775 -4.084 -17.578 1.00 88.00 130 VAL A C 1
ATOM 981 O O . VAL A 1 130 ? 20.243 -4.978 -16.918 1.00 88.00 130 VAL A O 1
ATOM 984 N N . PRO A 1 131 ? 20.975 -2.848 -17.079 1.00 88.38 131 PRO A N 1
ATOM 985 C CA . PRO A 1 131 ? 20.498 -2.454 -15.758 1.00 88.38 131 PRO A CA 1
ATOM 986 C C . PRO A 1 131 ? 18.994 -2.154 -15.787 1.00 88.38 131 PRO A C 1
ATOM 988 O O . PRO A 1 131 ? 18.526 -1.321 -16.566 1.00 88.38 131 PRO A O 1
ATOM 991 N N . ILE A 1 132 ? 18.235 -2.787 -14.897 1.00 90.62 132 ILE A N 1
ATOM 992 C CA . ILE A 1 132 ? 16.802 -2.562 -14.690 1.00 90.62 132 ILE A CA 1
ATOM 993 C C . ILE A 1 132 ? 16.614 -1.865 -13.348 1.00 90.62 132 ILE A C 1
ATOM 995 O O . ILE A 1 132 ? 16.732 -2.471 -12.285 1.00 90.62 132 ILE A O 1
ATOM 999 N N . LYS A 1 133 ? 16.297 -0.572 -13.389 1.00 92.44 133 LYS A N 1
ATOM 1000 C CA . LYS A 1 133 ? 15.988 0.207 -12.185 1.00 92.44 133 LYS A CA 1
ATOM 1001 C C . LYS A 1 133 ? 14.516 0.062 -11.843 1.00 92.44 133 LYS A C 1
ATOM 1003 O O . LYS A 1 133 ? 13.668 0.457 -12.645 1.00 92.44 133 LYS A O 1
ATOM 1008 N N . VAL A 1 134 ? 14.234 -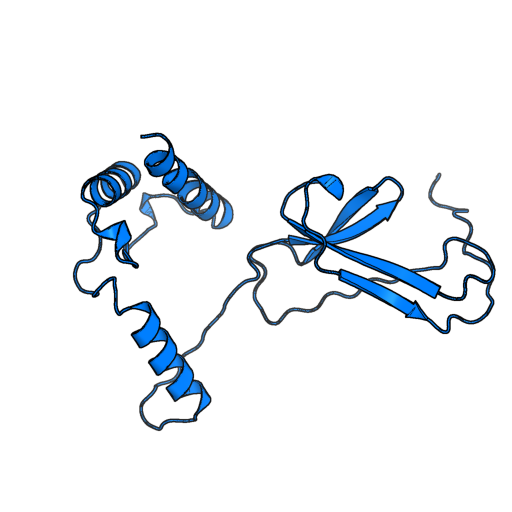0.485 -10.667 1.00 94.88 134 VAL A N 1
ATOM 1009 C CA . VAL A 1 134 ? 12.875 -0.704 -10.165 1.00 94.88 134 VAL A CA 1
ATOM 1010 C C . VAL A 1 134 ? 12.488 0.469 -9.275 1.00 94.88 134 VAL A C 1
ATOM 1012 O O . VAL A 1 134 ? 13.263 0.868 -8.417 1.00 94.88 134 VAL A O 1
ATOM 1015 N N . TYR A 1 135 ? 11.295 1.016 -9.469 1.00 96.12 135 TYR A N 1
ATOM 1016 C CA . TYR A 1 135 ? 10.753 2.135 -8.706 1.00 96.12 135 TYR A CA 1
ATOM 1017 C C . TYR A 1 135 ? 9.437 1.749 -8.037 1.00 96.12 135 TYR A C 1
ATOM 1019 O O . TYR A 1 135 ? 8.666 0.964 -8.593 1.00 96.12 135 TYR A O 1
ATOM 1027 N N . GLU A 1 136 ? 9.152 2.364 -6.892 1.00 96.44 136 GLU A N 1
ATOM 1028 C CA . GLU A 1 136 ? 7.855 2.303 -6.223 1.00 96.44 136 GLU A CA 1
ATOM 1029 C C . GLU A 1 136 ? 7.289 3.711 -5.999 1.00 96.44 136 GLU A C 1
ATOM 1031 O O . GLU A 1 136 ? 7.997 4.633 -5.586 1.00 96.44 136 GLU A O 1
ATOM 1036 N N . GLY A 1 137 ? 6.005 3.904 -6.299 1.00 94.25 137 GLY A N 1
ATOM 1037 C CA . GLY A 1 137 ? 5.346 5.186 -6.058 1.00 94.25 137 GLY A CA 1
ATOM 1038 C C . GLY A 1 137 ? 4.117 5.427 -6.924 1.00 94.25 137 GLY A C 1
ATOM 1039 O O . GLY A 1 137 ? 3.502 4.496 -7.442 1.00 94.25 137 GLY A O 1
ATOM 1040 N N . LYS A 1 138 ? 3.705 6.695 -7.022 1.00 86.06 138 LYS A N 1
ATOM 1041 C CA . LYS A 1 138 ? 2.505 7.131 -7.764 1.00 86.06 138 LYS A CA 1
ATOM 1042 C C . LYS A 1 138 ? 2.821 8.168 -8.850 1.00 86.06 138 LYS A C 1
ATOM 1044 O O . LYS A 1 138 ? 1.935 8.499 -9.637 1.00 86.06 138 LYS A O 1
ATOM 1049 N N . GLY A 1 139 ? 4.050 8.684 -8.893 1.00 86.06 139 GLY A N 1
ATOM 1050 C CA . GLY A 1 139 ? 4.476 9.723 -9.824 1.00 86.06 139 GLY A CA 1
ATOM 1051 C C . GLY A 1 139 ? 4.672 9.192 -11.250 1.00 86.06 139 GLY A C 1
ATOM 1052 O O . GLY A 1 139 ? 5.089 8.046 -11.426 1.00 86.06 139 GLY A O 1
ATOM 1053 N N . PRO A 1 140 ? 4.406 10.002 -12.291 1.00 86.88 140 PRO A N 1
ATOM 1054 C CA . PRO A 1 140 ? 4.631 9.600 -13.682 1.00 86.88 140 PRO A CA 1
ATOM 1055 C C . PRO A 1 140 ? 6.123 9.555 -14.061 1.00 86.88 140 PRO A C 1
ATOM 1057 O O . PRO A 1 140 ? 6.507 8.865 -15.006 1.00 86.88 140 PRO A O 1
ATOM 1060 N N . LEU A 1 141 ? 6.972 10.289 -13.333 1.00 88.00 141 LEU A N 1
ATOM 1061 C CA . LEU A 1 141 ? 8.409 10.397 -13.580 1.00 88.00 141 LEU A CA 1
ATOM 1062 C C . LEU A 1 141 ? 9.199 9.724 -12.463 1.00 88.00 141 LEU A C 1
ATOM 1064 O O . LEU A 1 141 ? 8.834 9.803 -11.293 1.00 88.00 141 LEU A O 1
ATOM 1068 N N . LYS A 1 142 ? 10.345 9.129 -12.807 1.00 86.62 142 LYS A N 1
ATOM 1069 C CA . LYS A 1 142 ? 11.188 8.402 -11.844 1.00 86.62 142 LYS A CA 1
ATOM 1070 C C . LYS A 1 142 ? 11.627 9.239 -10.635 1.00 86.62 142 LYS A C 1
ATOM 1072 O O . LYS A 1 142 ? 11.777 8.704 -9.548 1.00 86.62 142 LYS A O 1
ATOM 1077 N N . LYS A 1 143 ? 11.834 10.548 -10.828 1.00 89.88 143 LYS A N 1
ATOM 1078 C CA . LYS A 1 143 ? 12.325 11.478 -9.795 1.00 89.88 143 LYS A CA 1
ATOM 1079 C C . LYS A 1 143 ? 11.330 11.702 -8.652 1.00 89.88 143 LYS A C 1
ATOM 1081 O O . LYS A 1 143 ? 11.736 12.131 -7.581 1.00 89.88 143 LYS A O 1
ATOM 1086 N N . ASP A 1 144 ? 10.053 11.421 -8.899 1.00 90.56 144 ASP A N 1
ATOM 1087 C CA . ASP A 1 144 ? 8.966 11.613 -7.941 1.00 90.56 144 ASP A CA 1
ATOM 1088 C C . ASP A 1 144 ? 8.613 10.290 -7.229 1.00 90.56 144 ASP A C 1
ATOM 1090 O O . ASP A 1 144 ? 7.622 10.213 -6.504 1.00 90.56 144 ASP A O 1
ATOM 1094 N N . ASN A 1 145 ? 9.403 9.236 -7.464 1.00 94.38 145 ASN A N 1
ATOM 1095 C CA . ASN A 1 145 ? 9.209 7.892 -6.933 1.00 94.38 145 ASN A CA 1
ATOM 1096 C C . ASN A 1 145 ? 10.457 7.423 -6.176 1.00 94.38 145 ASN A C 1
ATOM 1098 O O . ASN A 1 145 ? 11.564 7.922 -6.387 1.00 94.38 145 ASN A O 1
ATOM 1102 N N . HIS A 1 146 ? 10.275 6.437 -5.306 1.00 95.88 146 HIS A N 1
ATOM 1103 C CA . HIS A 1 146 ? 11.362 5.820 -4.559 1.00 95.88 146 HIS A CA 1
ATOM 1104 C C . HIS A 1 146 ? 12.037 4.731 -5.409 1.00 95.88 146 HIS A C 1
ATOM 1106 O O . HIS A 1 146 ? 11.373 4.080 -6.215 1.00 95.88 146 HIS A O 1
ATOM 1112 N N . LEU A 1 147 ? 13.353 4.552 -5.257 1.00 94.69 147 LEU A N 1
ATOM 1113 C CA . LEU A 1 147 ? 14.163 3.547 -5.959 1.00 94.69 147 LEU A CA 1
ATOM 1114 C C . LEU A 1 147 ? 14.559 2.445 -4.963 1.00 94.69 147 LEU A C 1
ATOM 1116 O O . LEU A 1 147 ? 15.591 2.588 -4.309 1.00 94.69 147 LEU A O 1
ATOM 1120 N N . PRO A 1 148 ? 13.784 1.350 -4.848 1.00 91.56 148 PRO A N 1
ATOM 1121 C CA . PRO A 1 148 ? 14.162 0.209 -4.021 1.00 91.56 148 PRO A CA 1
ATOM 1122 C C . PRO A 1 148 ? 15.496 -0.419 -4.424 1.00 91.56 148 PRO A C 1
ATOM 1124 O O . PRO A 1 148 ? 16.266 -0.846 -3.568 1.00 91.56 148 PRO A O 1
ATOM 1127 N N . GLY A 1 149 ? 15.778 -0.495 -5.729 1.00 94.00 149 GLY A N 1
ATOM 1128 C CA . GLY A 1 149 ? 16.991 -1.149 -6.200 1.00 94.00 149 GLY A CA 1
ATOM 1129 C C . GLY A 1 149 ? 17.148 -1.203 -7.714 1.00 94.00 149 GLY A C 1
ATOM 1130 O O . GLY A 1 149 ? 16.257 -0.853 -8.490 1.00 94.00 149 GLY A O 1
ATOM 1131 N N . THR A 1 150 ? 18.331 -1.655 -8.124 1.00 94.62 150 THR A N 1
ATOM 1132 C CA . THR A 1 150 ? 18.694 -1.893 -9.524 1.00 94.62 150 THR A CA 1
ATOM 1133 C C . THR A 1 150 ? 19.064 -3.360 -9.692 1.00 94.62 150 THR A C 1
ATOM 1135 O O . THR A 1 150 ? 19.811 -3.904 -8.883 1.00 94.62 150 THR A O 1
ATOM 1138 N N . LEU A 1 151 ? 18.519 -3.993 -10.727 1.00 92.81 151 LEU A N 1
ATOM 1139 C CA . LEU A 1 151 ? 18.781 -5.377 -11.097 1.00 92.81 151 LEU A CA 1
ATOM 1140 C C . LEU A 1 151 ? 19.591 -5.395 -12.389 1.00 92.81 151 LEU A C 1
ATOM 1142 O O . LEU A 1 151 ? 19.101 -4.954 -13.426 1.00 92.81 151 LEU A O 1
ATOM 1146 N N . ASP A 1 152 ? 20.803 -5.928 -12.343 1.00 92.56 152 ASP A N 1
ATOM 1147 C CA . ASP A 1 152 ? 21.653 -6.029 -13.526 1.00 92.56 152 ASP A CA 1
ATOM 1148 C C . ASP A 1 152 ? 21.467 -7.390 -14.198 1.00 92.56 152 ASP A C 1
ATOM 1150 O O . ASP A 1 152 ? 21.843 -8.432 -13.657 1.00 92.56 152 ASP A O 1
ATOM 1154 N N . LEU A 1 153 ? 20.906 -7.386 -15.408 1.00 89.81 153 LEU A N 1
ATOM 1155 C CA . LEU A 1 153 ? 20.891 -8.564 -16.268 1.00 89.81 153 LEU A CA 1
ATOM 1156 C C . LEU A 1 153 ? 22.259 -8.692 -16.933 1.00 89.81 153 LEU A C 1
ATOM 1158 O O . LEU A 1 153 ? 22.532 -7.994 -17.907 1.00 89.81 153 LEU A O 1
ATOM 1162 N N . THR A 1 154 ? 23.125 -9.539 -16.382 1.00 92.94 154 THR A N 1
ATOM 1163 C CA . THR A 1 154 ? 24.501 -9.760 -16.856 1.00 92.94 154 THR A CA 1
ATOM 1164 C C . THR A 1 154 ? 24.610 -11.002 -17.745 1.00 92.94 154 THR A C 1
ATOM 1166 O O .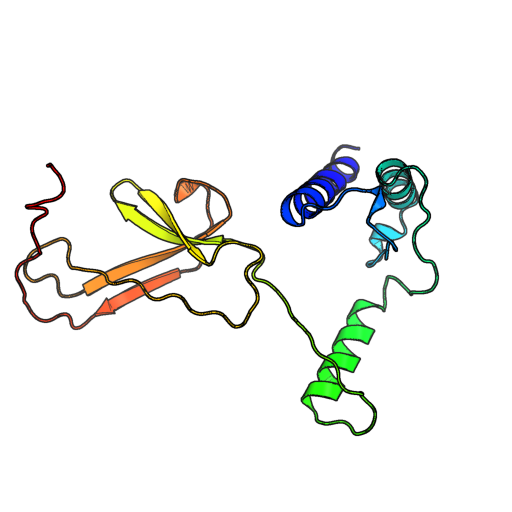 THR A 1 154 ? 23.702 -11.832 -17.795 1.00 92.94 154 THR A O 1
ATOM 1169 N N . GLY A 1 155 ? 25.735 -11.139 -18.455 1.00 91.06 155 GLY A N 1
ATOM 1170 C CA . GLY A 1 155 ? 26.019 -12.323 -19.275 1.00 91.06 155 GLY A CA 1
ATOM 1171 C C . GLY A 1 155 ? 25.256 -12.355 -20.600 1.00 91.06 155 GLY A C 1
ATOM 1172 O O . GLY A 1 155 ? 25.047 -13.431 -21.158 1.00 91.06 155 GLY A O 1
ATOM 1173 N N . ILE A 1 156 ? 24.835 -11.191 -21.103 1.00 88.94 156 ILE A N 1
ATOM 1174 C CA . ILE A 1 156 ? 24.146 -11.077 -22.389 1.00 88.94 156 ILE A CA 1
ATOM 1175 C C . ILE A 1 156 ? 25.160 -11.372 -23.508 1.00 88.94 156 ILE A C 1
ATOM 1177 O O . ILE A 1 156 ? 26.196 -10.701 -23.575 1.00 88.94 156 ILE A O 1
ATOM 1181 N N . PRO A 1 157 ? 24.903 -12.362 -24.386 1.00 91.50 157 PRO A N 1
ATOM 1182 C CA . PRO A 1 157 ? 25.782 -12.648 -25.513 1.00 91.50 157 PRO A CA 1
ATOM 1183 C C . PRO A 1 157 ? 25.935 -11.429 -26.439 1.00 91.50 157 PRO A C 1
ATOM 1185 O O . PRO A 1 157 ? 24.975 -10.673 -26.601 1.00 91.50 157 PRO A O 1
ATOM 1188 N N . PRO A 1 158 ? 27.096 -11.243 -27.095 1.00 89.44 158 PRO A N 1
ATOM 1189 C CA . PRO A 1 158 ? 27.268 -10.191 -28.092 1.00 89.44 158 PRO A CA 1
ATOM 1190 C C . PRO A 1 158 ? 26.240 -10.330 -29.228 1.00 89.44 158 PRO A C 1
ATOM 1192 O O . PRO A 1 158 ? 26.249 -11.318 -29.963 1.00 89.44 158 PRO A O 1
ATOM 1195 N N . VAL A 1 159 ? 25.335 -9.357 -29.348 1.00 87.50 159 VAL A N 1
ATOM 1196 C CA . VAL A 1 159 ? 24.290 -9.288 -30.381 1.00 87.50 159 VAL A CA 1
ATOM 1197 C C . VAL A 1 159 ? 24.121 -7.847 -30.861 1.00 87.50 159 VAL A C 1
ATOM 1199 O O . VAL A 1 159 ? 24.334 -6.905 -30.093 1.00 87.50 159 VAL A O 1
ATOM 1202 N N . GLU A 1 160 ? 23.713 -7.657 -32.117 1.00 84.56 160 GLU A N 1
ATOM 1203 C CA . GLU A 1 160 ? 23.282 -6.337 -32.591 1.00 84.56 160 GLU A CA 1
ATOM 1204 C C . GLU A 1 160 ? 22.022 -5.902 -31.829 1.00 84.56 160 GLU A C 1
ATOM 1206 O O . GLU A 1 160 ? 21.082 -6.681 -31.653 1.00 84.56 160 GLU A O 1
ATOM 1211 N N . SER A 1 161 ? 21.999 -4.653 -31.365 1.00 76.50 161 SER A N 1
ATOM 1212 C CA . SER A 1 161 ? 20.814 -4.062 -30.752 1.00 76.50 161 SER A CA 1
ATOM 1213 C C . SER A 1 161 ? 19.700 -4.011 -31.796 1.00 76.50 161 SER A C 1
ATOM 1215 O O . SER A 1 161 ? 19.954 -3.597 -32.938 1.00 76.50 161 SER A O 1
ATOM 1217 N N . PRO A 1 162 ? 18.452 -4.392 -31.454 1.00 69.44 162 PRO A N 1
ATOM 1218 C CA . PRO A 1 162 ? 17.324 -4.163 -32.333 1.00 69.44 162 PRO A CA 1
ATOM 1219 C C . PRO A 1 162 ? 17.144 -2.653 -32.469 1.00 69.44 162 PRO A C 1
ATOM 1221 O O . PRO A 1 162 ? 16.472 -1.996 -31.675 1.00 69.44 162 PRO A O 1
ATOM 1224 N N . ARG A 1 163 ? 17.774 -2.082 -33.503 1.00 57.25 163 ARG A N 1
ATOM 1225 C CA . ARG A 1 163 ? 17.538 -0.704 -33.926 1.00 57.25 163 ARG A CA 1
ATOM 1226 C C . ARG A 1 163 ? 16.025 -0.544 -34.017 1.00 57.25 163 ARG A C 1
ATOM 1228 O O . ARG A 1 163 ? 15.380 -1.377 -34.650 1.00 57.25 163 ARG A O 1
ATOM 1235 N N . LEU A 1 164 ? 15.477 0.513 -33.416 1.00 50.06 164 LEU A N 1
ATOM 1236 C CA . LEU A 1 164 ? 14.083 0.966 -33.544 1.00 50.06 164 LEU A CA 1
ATOM 1237 C C . LEU A 1 164 ? 13.744 1.305 -35.016 1.00 50.06 164 LEU A C 1
ATOM 1239 O O . LEU A 1 164 ? 13.402 2.426 -35.370 1.00 50.06 164 LEU A O 1
ATOM 1243 N N . LYS A 1 165 ? 13.854 0.332 -35.918 1.00 41.59 165 LYS A N 1
ATOM 1244 C CA . LYS A 1 165 ? 13.398 0.368 -37.300 1.00 41.59 165 LYS A CA 1
ATOM 1245 C C . LYS A 1 165 ? 11.996 -0.246 -37.329 1.00 41.59 165 LYS A C 1
ATOM 1247 O O . LYS A 1 165 ? 11.839 -1.329 -37.876 1.00 41.59 165 LYS A O 1
ATOM 1252 N N . SER A 1 166 ? 10.999 0.384 -36.694 1.00 42.28 166 SER A N 1
ATOM 1253 C CA . SER A 1 166 ? 9.575 0.168 -37.061 1.00 42.28 166 SER A CA 1
ATOM 1254 C C . SER A 1 166 ? 8.508 0.936 -36.268 1.00 42.28 166 SER A C 1
ATOM 1256 O O . SER A 1 166 ? 7.380 0.953 -36.737 1.00 42.28 166 SER A O 1
ATOM 1258 N N . LEU A 1 167 ? 8.780 1.630 -35.156 1.00 38.41 167 LEU A N 1
ATOM 1259 C CA . LEU A 1 167 ? 7.706 2.347 -34.423 1.00 38.41 167 LEU A CA 1
ATOM 1260 C C . LEU A 1 167 ? 7.385 3.768 -34.943 1.00 38.41 167 LEU A C 1
ATOM 1262 O O . LEU A 1 167 ? 6.748 4.556 -34.253 1.00 38.41 167 LEU A O 1
ATOM 1266 N N . LEU A 1 168 ? 7.788 4.086 -36.177 1.00 35.34 168 LEU A N 1
ATOM 1267 C CA . LEU A 1 168 ? 7.298 5.237 -36.946 1.00 35.34 168 LEU A CA 1
ATOM 1268 C C . LEU A 1 168 ? 6.728 4.743 -38.285 1.00 35.34 168 LEU A C 1
ATOM 1270 O O . LEU A 1 168 ? 7.356 4.897 -39.334 1.00 35.34 168 LEU A O 1
ATOM 1274 N N . ARG A 1 169 ? 5.556 4.108 -38.224 1.00 34.19 169 ARG A N 1
ATOM 1275 C CA . ARG A 1 169 ? 4.523 4.113 -39.267 1.00 34.19 169 ARG A CA 1
ATOM 1276 C C . ARG A 1 169 ? 3.160 4.086 -38.599 1.00 34.19 169 ARG A C 1
ATOM 1278 O O . ARG A 1 169 ? 3.033 3.343 -37.604 1.00 34.19 169 ARG A O 1
#

Radius of gyration: 23.14 Å; Cα contacts (8 Å, |Δi|>4): 204; chains: 1; bounding box: 50×49×61 Å

Secondary structure (DSSP, 8-state):
-HHHHHTHHHHHHHHHHTT--GGG-------SGGGGSHHHHHHHHHHTTTPPPP-SS-TTTHHHHHHHHHHHHHTT-TTS------EEESSEEEEE-GGGBEEEEE-TTEEES---------SSTT--EEEEEEEEES-SBGGGSEEEEEEEEE-----------SS--

Organism: Marmota monax (NCBI:txid9995)